Protein AF-A0A7R9MJN0-F1 (afdb_monomer_lite)

Foldseek 3Di:
DFPVPDQAQEGAFPDDCVDPRNPDCVVVVVQVVCVVVVHDDPDDDPFDPQVPSHRPDRDGGYHCPVVVVVVD

Radius of gyration: 13.89 Å; chains: 1; bounding box: 39×24×29 Å

Sequence (72 aa):
MKTNHKFNNGGELRGTVGGEYYQSGPTISFLDAYKSHDINLWGVTVENESTRGTPSKGCNCLNLTGLWNRIL

pLDDT: mean 80.88, std 13.82, range [42.16, 97.88]

Secondary structure (DSSP, 8-state):
-BTTSSSBS--BBSS-TTSTTTT--HHHHHHHHHHTTT---S---S-TTTT---TT--SB--B-HHHHTT--

InterPro domains:
  IPR033453 Glycosyl hydrolase family 30, TIM-barrel domain [PF02055] (1-63)

Structure (mmCIF, N/CA/C/O backbone):
data_AF-A0A7R9MJN0-F1
#
_entry.id   AF-A0A7R9MJN0-F1
#
loop_
_atom_site.group_PDB
_atom_site.id
_atom_site.type_symbol
_atom_site.label_atom_id
_atom_site.label_alt_id
_atom_site.label_comp_id
_atom_site.label_asym_id
_atom_site.label_entity_id
_atom_site.label_seq_id
_atom_site.pdbx_PDB_ins_code
_atom_site.Cartn_x
_atom_site.Cartn_y
_atom_site.Cartn_z
_atom_site.occupancy
_atom_site.B_iso_or_equiv
_atom_site.auth_seq_id
_atom_site.auth_comp_id
_atom_site.auth_asym_id
_atom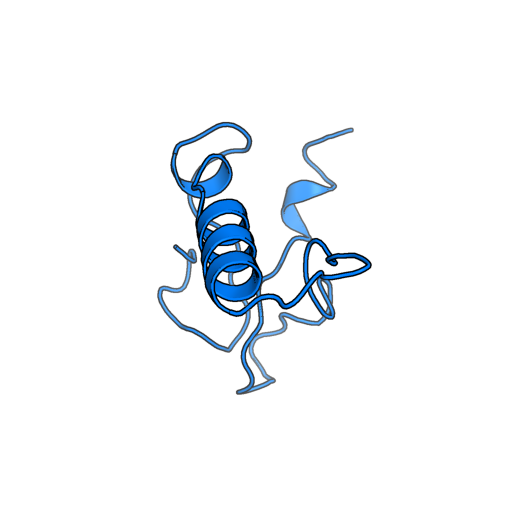_site.auth_atom_id
_atom_site.pdbx_PDB_model_num
ATOM 1 N N . MET A 1 1 ? 0.780 4.580 -9.485 1.00 87.31 1 MET A N 1
ATOM 2 C CA . MET A 1 1 ? 1.902 4.492 -8.518 1.00 87.31 1 MET A CA 1
ATOM 3 C C . MET A 1 1 ? 3.000 3.499 -8.920 1.00 87.31 1 MET A C 1
ATOM 5 O O . MET A 1 1 ? 4.080 3.551 -8.347 1.00 87.31 1 MET A O 1
ATOM 9 N N . LYS A 1 2 ? 2.768 2.610 -9.896 1.00 88.50 2 LYS A N 1
ATOM 10 C CA . LYS A 1 2 ? 3.709 1.540 -10.260 1.00 88.50 2 LYS A CA 1
ATOM 11 C C . LYS A 1 2 ? 4.774 1.977 -11.267 1.00 88.50 2 LYS A C 1
ATOM 13 O O . LYS A 1 2 ? 4.507 2.865 -12.077 1.00 88.50 2 LYS A O 1
ATOM 18 N N . THR A 1 3 ? 5.940 1.330 -11.248 1.00 88.88 3 THR A N 1
ATOM 19 C CA . THR A 1 3 ? 7.067 1.585 -12.170 1.00 88.88 3 THR A CA 1
ATOM 20 C C . THR A 1 3 ? 6.711 1.325 -13.630 1.00 88.88 3 THR A C 1
ATOM 22 O O . THR A 1 3 ? 7.210 2.006 -14.516 1.00 88.88 3 THR A O 1
ATOM 25 N N . ASN A 1 4 ? 5.804 0.382 -13.885 1.00 87.62 4 ASN A N 1
ATOM 26 C CA . ASN A 1 4 ? 5.362 0.014 -15.229 1.00 87.62 4 ASN A CA 1
ATOM 27 C C . ASN A 1 4 ? 4.106 0.762 -15.706 1.00 87.62 4 ASN A C 1
ATOM 29 O O . ASN A 1 4 ? 3.629 0.481 -16.802 1.00 87.62 4 ASN A O 1
ATOM 33 N N . HIS A 1 5 ? 3.546 1.665 -14.891 1.00 89.56 5 HIS A N 1
ATOM 34 C CA . HIS A 1 5 ? 2.338 2.442 -15.207 1.00 89.56 5 HIS A CA 1
ATOM 35 C C . HIS A 1 5 ? 1.110 1.603 -15.624 1.00 89.56 5 HIS A C 1
ATOM 37 O O . HIS A 1 5 ? 0.193 2.122 -16.258 1.00 89.56 5 HIS A O 1
ATOM 43 N N . LYS A 1 6 ? 1.063 0.317 -15.251 1.00 87.44 6 LYS A N 1
ATOM 44 C CA . LYS A 1 6 ? -0.021 -0.619 -15.590 1.00 87.44 6 LYS A CA 1
ATOM 45 C C . LYS A 1 6 ? -0.587 -1.276 -14.334 1.00 87.44 6 LYS A C 1
ATOM 47 O O . LYS A 1 6 ? 0.130 -1.508 -13.362 1.00 87.44 6 LYS A O 1
ATOM 52 N N . PHE A 1 7 ? -1.873 -1.620 -14.359 1.00 85.06 7 PHE A N 1
ATOM 53 C CA . PHE A 1 7 ? -2.516 -2.351 -13.258 1.00 85.06 7 PHE A CA 1
ATOM 54 C C . PHE A 1 7 ? -2.011 -3.797 -13.138 1.00 85.06 7 PHE A C 1
ATOM 56 O O . PHE A 1 7 ? -1.821 -4.295 -12.031 1.00 85.06 7 PHE A O 1
ATOM 63 N N . ASN A 1 8 ? -1.701 -4.432 -14.267 1.00 84.00 8 ASN A N 1
ATOM 64 C CA . ASN A 1 8 ? -1.261 -5.821 -14.363 1.00 84.00 8 ASN A CA 1
ATOM 65 C C . ASN A 1 8 ? 0.225 -5.957 -14.740 1.00 84.00 8 ASN A C 1
ATOM 67 O O . ASN A 1 8 ? 0.961 -4.967 -14.799 1.00 84.00 8 ASN A O 1
ATOM 71 N N . ASN A 1 9 ? 0.646 -7.200 -15.003 1.00 80.12 9 ASN A N 1
ATOM 72 C CA . ASN A 1 9 ? 1.972 -7.559 -15.516 1.00 80.12 9 ASN A CA 1
ATOM 73 C C . ASN A 1 9 ? 3.131 -7.106 -14.610 1.00 80.12 9 ASN A C 1
ATOM 75 O O . ASN A 1 9 ? 4.162 -6.626 -15.084 1.00 80.12 9 ASN A O 1
ATOM 79 N N . GLY A 1 10 ? 2.955 -7.243 -13.296 1.00 78.69 10 GLY A N 1
ATOM 80 C CA . GLY A 1 10 ? 3.977 -6.913 -12.307 1.00 78.69 10 GLY A CA 1
ATOM 81 C C . GLY A 1 10 ? 4.186 -5.417 -12.123 1.00 78.69 10 GLY A C 1
ATOM 82 O O . GLY A 1 10 ? 3.263 -4.630 -12.314 1.00 78.69 10 GLY A O 1
ATOM 83 N N . GLY A 1 11 ? 5.406 -5.027 -11.756 1.00 83.88 11 GLY A N 1
ATOM 84 C CA . GLY A 1 11 ? 5.788 -3.648 -11.445 1.00 83.88 11 GLY A CA 1
ATOM 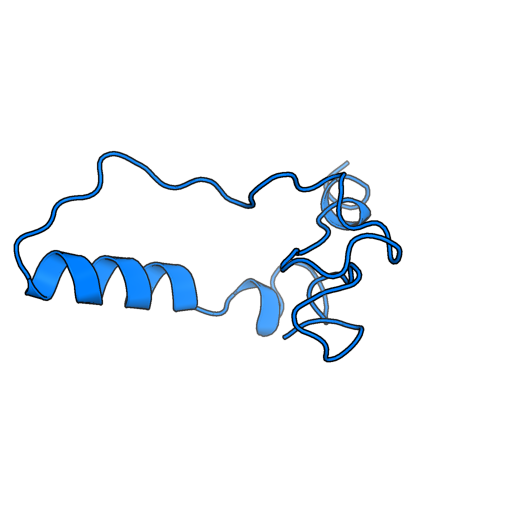85 C C . GLY A 1 11 ? 5.801 -3.377 -9.942 1.00 83.88 11 GLY A C 1
ATOM 86 O O . GLY A 1 11 ? 4.926 -3.837 -9.212 1.00 83.88 11 GLY A O 1
ATOM 87 N N . GLU A 1 12 ? 6.808 -2.632 -9.502 1.00 86.69 12 GLU A N 1
ATOM 88 C CA . GLU A 1 12 ? 7.003 -2.231 -8.107 1.00 86.69 12 GLU A CA 1
ATOM 89 C C . GLU A 1 12 ? 6.410 -0.842 -7.870 1.00 86.69 12 GLU A C 1
ATOM 91 O O . GLU A 1 12 ? 6.080 -0.115 -8.816 1.00 86.69 12 GLU A O 1
ATOM 96 N N . LEU A 1 13 ? 6.289 -0.449 -6.606 1.00 88.62 13 LEU A N 1
ATOM 97 C CA . LEU A 1 13 ? 5.972 0.928 -6.263 1.00 88.62 13 LEU A CA 1
ATOM 98 C C . LEU A 1 13 ? 7.133 1.843 -6.682 1.00 88.62 13 LEU A C 1
ATOM 100 O O . LEU A 1 13 ? 8.302 1.534 -6.448 1.00 88.62 13 LEU A O 1
ATOM 104 N N . ARG A 1 14 ? 6.827 2.978 -7.315 1.00 89.56 14 ARG A N 1
ATOM 105 C CA . ARG A 1 14 ? 7.853 3.962 -7.689 1.00 89.56 14 ARG A CA 1
ATOM 106 C C . ARG A 1 14 ? 8.469 4.622 -6.455 1.00 89.56 14 ARG A C 1
ATOM 108 O O . ARG A 1 14 ? 7.820 4.756 -5.428 1.00 89.56 14 ARG A O 1
ATOM 115 N N . GLY A 1 15 ? 9.689 5.132 -6.606 1.00 86.56 15 GLY A N 1
ATOM 116 C CA . GLY A 1 15 ? 10.389 5.871 -5.554 1.00 86.56 15 GLY A CA 1
ATOM 117 C C . GLY A 1 15 ? 11.132 4.958 -4.582 1.00 86.56 15 GLY A C 1
ATOM 118 O O . GLY A 1 15 ? 11.477 3.827 -4.917 1.00 86.56 15 GLY A O 1
ATOM 119 N N . THR A 1 16 ? 11.397 5.467 -3.384 1.00 85.12 16 THR A N 1
ATOM 120 C CA . THR A 1 16 ? 12.149 4.779 -2.327 1.00 85.12 16 THR A CA 1
ATOM 121 C C . THR A 1 16 ? 11.285 4.584 -1.093 1.00 85.12 16 THR A C 1
ATOM 123 O O . THR A 1 16 ? 10.364 5.365 -0.858 1.00 85.12 16 THR A O 1
ATOM 126 N N . VAL A 1 17 ? 11.603 3.574 -0.280 1.00 83.25 17 VAL A N 1
ATOM 127 C CA . VAL A 1 17 ? 10.960 3.360 1.024 1.00 83.25 17 VAL A CA 1
ATOM 128 C C . VAL A 1 17 ? 11.002 4.663 1.832 1.00 83.25 17 VAL A C 1
ATOM 130 O O . VAL A 1 17 ? 12.041 5.315 1.901 1.00 83.25 17 VAL A O 1
ATOM 133 N N . GLY A 1 18 ? 9.855 5.075 2.376 1.00 82.19 18 GLY A N 1
ATOM 134 C CA . GLY A 1 18 ? 9.698 6.355 3.078 1.00 82.19 18 GLY A CA 1
ATOM 135 C C . GLY A 1 18 ? 9.490 7.582 2.179 1.00 82.19 18 GLY A C 1
ATOM 136 O O . GLY A 1 18 ? 9.270 8.667 2.698 1.00 82.19 18 GLY A O 1
ATOM 137 N N . GLY A 1 19 ? 9.529 7.441 0.852 1.00 83.69 19 GLY A N 1
ATOM 138 C CA . GLY A 1 19 ? 9.163 8.500 -0.091 1.00 83.69 19 GLY A CA 1
ATOM 139 C C . GLY A 1 19 ? 7.654 8.589 -0.340 1.00 83.69 19 GLY A C 1
ATOM 140 O O . GLY A 1 19 ? 6.889 7.720 0.073 1.00 83.69 19 GLY A O 1
ATOM 141 N N . GLU A 1 20 ? 7.237 9.612 -1.090 1.00 88.31 20 GLU A N 1
ATOM 142 C CA . GLU A 1 20 ? 5.830 9.976 -1.348 1.00 88.31 20 GLU A CA 1
ATOM 143 C C . GLU A 1 20 ? 4.924 8.785 -1.705 1.00 88.31 20 GLU A C 1
ATOM 145 O O . GLU A 1 20 ? 3.863 8.604 -1.115 1.00 88.31 20 GLU A O 1
ATOM 150 N N . TYR A 1 21 ? 5.348 7.924 -2.635 1.00 85.69 21 TYR A N 1
ATOM 151 C CA . TYR A 1 21 ? 4.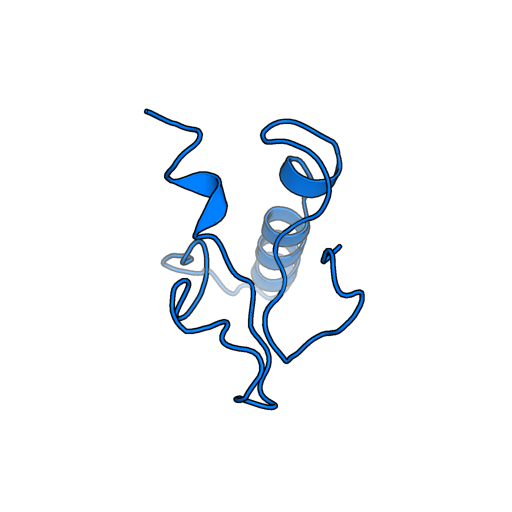534 6.779 -3.048 1.00 85.69 21 TYR A CA 1
ATOM 152 C C . TYR A 1 21 ? 4.373 5.741 -1.928 1.00 85.69 21 TYR A C 1
ATOM 154 O O . TYR A 1 21 ? 3.292 5.174 -1.788 1.00 85.69 21 TYR A O 1
ATOM 162 N N . TYR A 1 22 ? 5.406 5.525 -1.108 1.00 82.94 22 TYR A N 1
ATOM 163 C CA . TYR A 1 22 ? 5.398 4.567 0.005 1.00 82.94 22 TYR A CA 1
ATOM 164 C C . TYR A 1 22 ? 4.671 5.092 1.245 1.00 82.94 22 TYR A C 1
ATOM 166 O O . TYR A 1 22 ? 4.187 4.300 2.045 1.00 82.94 22 TYR A O 1
ATOM 174 N N . GLN A 1 23 ? 4.593 6.413 1.400 1.00 83.19 23 GLN A N 1
ATOM 175 C CA . GLN A 1 23 ? 3.834 7.076 2.461 1.00 83.19 23 GLN A CA 1
ATOM 176 C C . GLN A 1 23 ? 2.408 7.437 2.036 1.00 83.19 23 GLN A C 1
ATOM 178 O O . GLN A 1 23 ? 1.662 8.022 2.821 1.00 83.19 23 GLN A O 1
ATOM 183 N N . SER A 1 24 ? 2.021 7.116 0.798 1.00 70.00 24 SER A N 1
ATOM 184 C CA . SER A 1 24 ? 0.671 7.388 0.325 1.00 70.00 24 SER A CA 1
ATOM 185 C C . SER A 1 24 ? -0.359 6.691 1.226 1.00 70.00 24 SER A C 1
ATOM 187 O O . SER A 1 24 ? -0.130 5.593 1.733 1.00 70.00 24 SER A O 1
ATOM 189 N N . GLY A 1 25 ? -1.501 7.350 1.447 1.00 72.12 25 GLY A N 1
ATOM 190 C CA . GLY A 1 25 ? -2.540 6.905 2.379 1.00 72.12 25 GLY A CA 1
ATOM 191 C C . GLY A 1 25 ? -3.722 6.102 1.808 1.00 72.12 25 GLY A C 1
ATOM 192 O O . GLY A 1 25 ? -4.759 6.108 2.471 1.00 72.12 25 GLY A O 1
ATOM 193 N N . PRO A 1 26 ? -3.670 5.421 0.637 1.00 77.44 26 PRO A N 1
ATOM 194 C CA . PRO A 1 26 ? -4.860 4.772 0.090 1.00 77.44 26 PRO A CA 1
ATOM 195 C C . PRO A 1 26 ? -5.397 3.660 1.001 1.00 77.44 26 PRO A C 1
ATOM 197 O O . PRO A 1 26 ? -6.602 3.434 1.015 1.00 77.44 26 PRO A O 1
ATOM 200 N N . THR A 1 27 ? -4.548 3.019 1.815 1.00 81.69 27 THR A N 1
ATOM 201 C CA . THR A 1 27 ? -5.003 2.066 2.840 1.00 81.69 27 THR A CA 1
ATOM 202 C C . THR A 1 27 ? -5.869 2.753 3.895 1.00 81.69 27 THR A C 1
ATOM 204 O O . THR A 1 27 ? -6.924 2.234 4.230 1.00 81.69 27 THR A O 1
ATOM 207 N N . ILE A 1 28 ? -5.474 3.935 4.381 1.00 86.12 28 ILE A N 1
ATOM 208 C CA . ILE A 1 28 ? -6.246 4.682 5.388 1.00 86.12 28 ILE A CA 1
ATOM 209 C C . ILE A 1 28 ? -7.595 5.100 4.798 1.00 86.12 28 ILE A C 1
ATOM 211 O O . ILE A 1 28 ? -8.632 4.805 5.381 1.00 86.12 28 ILE A O 1
ATOM 215 N N . SER A 1 29 ? -7.599 5.676 3.592 1.00 90.56 29 SER A N 1
ATOM 216 C CA . SER A 1 29 ? -8.843 6.074 2.920 1.00 90.56 29 SER A CA 1
ATOM 217 C C . SER A 1 29 ? -9.777 4.890 2.640 1.00 90.56 29 SER A C 1
ATOM 219 O O . SER A 1 29 ? -10.993 5.038 2.728 1.00 90.56 29 SER A O 1
ATOM 221 N N . PHE A 1 30 ? -9.233 3.710 2.324 1.00 93.19 30 PHE A N 1
ATOM 222 C CA . PHE A 1 30 ? -10.020 2.486 2.158 1.00 93.19 30 PHE A CA 1
ATOM 223 C C . PHE A 1 30 ? -10.688 2.053 3.469 1.00 93.19 30 PHE A C 1
ATOM 225 O O . PHE A 1 30 ? -11.880 1.745 3.477 1.00 93.19 30 PHE A O 1
ATOM 232 N N . LEU A 1 31 ? -9.944 2.066 4.579 1.00 94.12 31 LEU A N 1
ATOM 233 C CA . LEU A 1 31 ? -10.481 1.729 5.898 1.00 94.12 31 LEU A CA 1
ATOM 234 C C . LEU A 1 31 ? -11.568 2.723 6.334 1.00 94.12 31 LEU A C 1
ATOM 236 O O . LEU A 1 31 ? -12.630 2.299 6.789 1.00 94.12 31 LEU A O 1
ATOM 240 N N . ASP A 1 32 ? -11.334 4.023 6.144 1.00 94.69 32 ASP A N 1
ATOM 241 C CA . ASP A 1 32 ? -12.300 5.073 6.488 1.00 94.69 32 ASP A CA 1
ATOM 242 C C . ASP A 1 32 ? -13.594 4.946 5.675 1.00 94.69 32 ASP A C 1
ATOM 244 O O . ASP A 1 32 ? -14.689 5.081 6.226 1.00 94.69 32 ASP A O 1
ATOM 248 N N . ALA A 1 33 ? -13.492 4.617 4.384 1.00 96.56 33 ALA A N 1
ATOM 249 C CA . ALA A 1 33 ? -14.658 4.400 3.533 1.00 96.56 33 ALA A CA 1
ATOM 250 C C . ALA A 1 33 ? -15.518 3.229 4.037 1.00 96.56 33 ALA A C 1
ATOM 252 O O . ALA A 1 33 ? -16.726 3.387 4.200 1.00 96.56 33 ALA A O 1
ATOM 253 N N . TYR A 1 34 ? -14.917 2.078 4.356 1.00 97.12 34 TYR A N 1
ATOM 254 C CA . TYR A 1 34 ? -15.661 0.927 4.894 1.00 97.12 34 TYR A CA 1
ATOM 255 C C . TYR A 1 34 ? -16.279 1.226 6.261 1.00 97.12 34 TYR A C 1
ATOM 257 O O . TYR A 1 34 ? -17.438 0.884 6.507 1.00 97.12 34 TYR A O 1
ATOM 265 N N . LYS A 1 35 ? -15.542 1.940 7.117 1.00 96.81 35 LYS A N 1
ATOM 266 C CA . LYS A 1 35 ? -16.045 2.391 8.414 1.00 96.81 35 LYS A CA 1
ATOM 267 C C . LYS A 1 35 ? -17.249 3.325 8.274 1.00 96.81 35 LYS A C 1
ATOM 269 O O . LYS A 1 35 ? -18.167 3.231 9.080 1.00 96.81 35 LYS A O 1
ATOM 274 N N . SER A 1 36 ? -17.286 4.179 7.246 1.00 97.62 36 SER A N 1
ATOM 275 C CA . SER A 1 36 ? -18.437 5.058 6.970 1.00 97.62 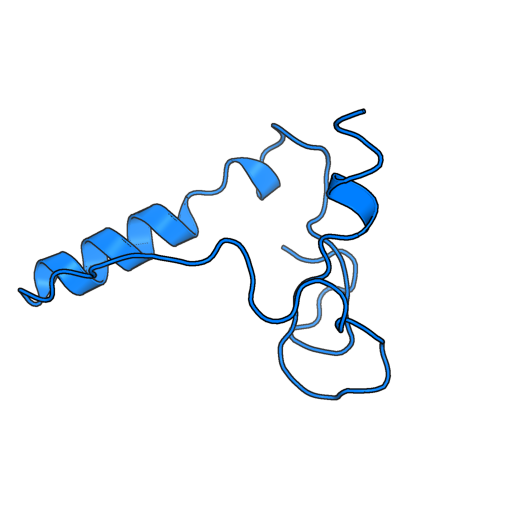36 SER A CA 1
ATOM 276 C C . SER A 1 36 ? -19.721 4.303 6.588 1.00 97.62 36 SER A C 1
ATOM 278 O O . SER A 1 36 ? -20.804 4.881 6.610 1.00 97.62 36 SER A O 1
ATOM 280 N N . HIS A 1 37 ? -19.601 3.007 6.283 1.00 97.88 37 HIS A N 1
ATOM 281 C CA . HIS A 1 37 ? -20.702 2.083 6.018 1.00 97.88 37 HIS A CA 1
ATOM 282 C C . HIS A 1 37 ? -20.917 1.064 7.155 1.00 97.88 37 HIS A C 1
ATOM 284 O O . HIS A 1 37 ? -21.501 0.008 6.920 1.00 97.88 37 HIS A O 1
ATOM 290 N N . ASP A 1 38 ? -20.420 1.346 8.367 1.00 97.31 38 ASP A N 1
ATOM 291 C CA . ASP A 1 38 ? -20.496 0.474 9.552 1.00 97.31 38 ASP A CA 1
ATOM 292 C C . ASP A 1 38 ? -19.839 -0.912 9.376 1.00 97.31 38 ASP A C 1
ATOM 294 O O . ASP A 1 38 ? -20.118 -1.859 10.119 1.00 97.31 38 ASP A O 1
ATOM 298 N N . ILE A 1 39 ? -18.913 -1.048 8.419 1.00 97.62 39 ILE A N 1
ATOM 299 C CA . ILE A 1 39 ? -18.169 -2.290 8.188 1.00 97.62 39 ILE A CA 1
ATOM 300 C C . ILE A 1 39 ? -16.810 -2.211 8.886 1.00 97.62 39 ILE A C 1
ATOM 302 O O . ILE A 1 39 ? -15.919 -1.465 8.480 1.00 97.62 39 ILE A O 1
ATOM 306 N N . ASN A 1 40 ? -16.625 -3.047 9.909 1.00 94.25 40 ASN A N 1
ATOM 307 C CA . ASN A 1 40 ? -15.350 -3.196 10.609 1.00 94.25 40 ASN A CA 1
ATOM 308 C C . ASN A 1 40 ? -14.543 -4.357 10.016 1.00 94.25 40 ASN A C 1
ATOM 310 O O . ASN A 1 40 ? -14.975 -5.510 10.050 1.00 94.25 40 ASN A O 1
ATOM 314 N N . LEU A 1 41 ? -13.355 -4.062 9.489 1.00 95.12 41 LEU A N 1
ATOM 315 C CA . LEU A 1 41 ? -12.455 -5.072 8.934 1.00 95.12 41 LEU A CA 1
ATOM 316 C C . LEU A 1 41 ? -11.596 -5.689 10.045 1.00 95.12 41 LEU A C 1
ATOM 318 O O . LEU A 1 41 ? -10.965 -4.973 10.817 1.00 95.12 41 LEU A O 1
ATOM 322 N N . TRP A 1 42 ? -11.546 -7.023 10.107 1.00 95.38 42 TRP A N 1
ATOM 323 C CA . TRP A 1 42 ? -10.726 -7.759 11.082 1.00 95.38 42 TRP A CA 1
ATOM 324 C C . TRP A 1 42 ? -9.219 -7.574 10.851 1.00 95.38 42 TRP A C 1
ATOM 326 O O . TRP A 1 42 ? -8.440 -7.531 11.801 1.00 95.38 42 TRP A O 1
ATOM 336 N N . GLY A 1 43 ? -8.804 -7.445 9.592 1.00 91.62 43 GLY A N 1
ATOM 337 C CA . GLY A 1 43 ? -7.407 -7.274 9.231 1.00 91.62 43 GLY A CA 1
ATOM 338 C C . GLY A 1 43 ? -7.228 -6.940 7.758 1.00 91.62 43 GLY A C 1
ATOM 339 O O . GLY A 1 43 ? -8.156 -7.053 6.957 1.00 91.62 43 GLY A O 1
ATOM 340 N N . VAL A 1 44 ? -6.010 -6.530 7.415 1.00 91.75 44 VAL A N 1
ATOM 341 C CA . VAL A 1 44 ? -5.578 -6.240 6.047 1.00 91.75 44 VAL A CA 1
ATOM 342 C C . VAL A 1 44 ? -4.235 -6.908 5.789 1.00 91.75 44 VAL A C 1
ATOM 344 O O . VAL A 1 44 ? -3.387 -7.000 6.675 1.00 91.75 44 VAL A O 1
ATOM 347 N N . THR A 1 45 ? -4.030 -7.376 4.565 1.00 90.19 45 THR A N 1
ATOM 348 C CA . THR A 1 45 ? -2.726 -7.860 4.103 1.00 90.19 45 THR A CA 1
ATOM 349 C C . THR A 1 45 ? -1.975 -6.730 3.412 1.00 90.19 45 THR A C 1
ATOM 351 O O . THR A 1 45 ? -2.597 -5.914 2.738 1.00 90.19 45 THR A O 1
ATOM 354 N N . VAL A 1 46 ? -0.644 -6.713 3.516 1.00 86.62 46 VAL A N 1
ATOM 355 C CA . VAL A 1 46 ? 0.192 -5.688 2.861 1.00 86.62 46 VAL A CA 1
ATOM 356 C C . VAL A 1 46 ? 0.109 -5.771 1.332 1.00 86.62 46 VAL A C 1
ATOM 358 O O . VAL A 1 46 ? 0.038 -4.741 0.675 1.00 86.62 46 VAL A O 1
ATOM 361 N N . GLU A 1 47 ? 0.108 -6.979 0.767 1.00 87.00 47 GLU A N 1
ATOM 362 C CA . GLU A 1 47 ? -0.05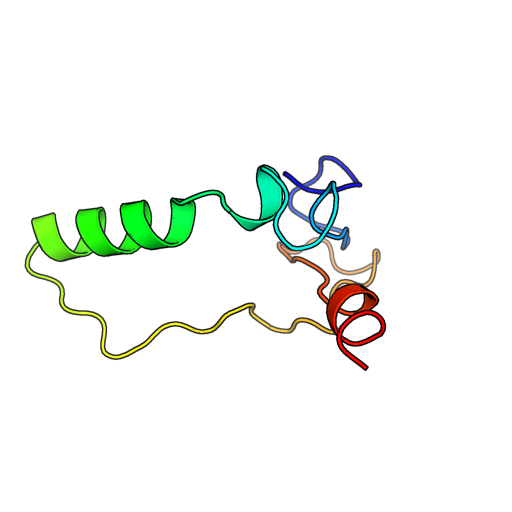1 -7.224 -0.670 1.00 87.00 47 GLU A CA 1
ATOM 363 C C . GLU A 1 47 ? -0.474 -8.678 -0.897 1.00 87.00 47 GLU A C 1
ATOM 365 O O . GLU A 1 47 ? 0.011 -9.589 -0.218 1.00 87.00 47 GLU A O 1
ATOM 370 N N . ASN A 1 48 ? -1.353 -8.905 -1.870 1.00 87.00 48 ASN A N 1
ATOM 371 C CA . ASN A 1 48 ? -1.744 -10.245 -2.293 1.00 87.00 48 ASN A CA 1
ATOM 372 C C . ASN A 1 48 ? -0.698 -10.848 -3.245 1.00 87.00 48 ASN A C 1
ATOM 374 O O . ASN A 1 48 ? -0.334 -10.227 -4.235 1.00 87.00 48 ASN A O 1
ATOM 378 N N . GLU A 1 49 ? -0.277 -12.092 -2.996 1.00 83.88 49 GLU A N 1
ATOM 379 C CA . GLU A 1 49 ? 0.648 -12.840 -3.864 1.00 83.88 49 GLU A CA 1
ATOM 380 C C . GLU A 1 49 ? 1.896 -12.038 -4.303 1.00 83.88 49 GLU A C 1
ATOM 382 O O . GLU A 1 49 ? 2.285 -12.035 -5.472 1.00 83.88 49 GLU A O 1
ATOM 387 N N . SER A 1 50 ? 2.552 -11.374 -3.351 1.00 75.06 50 SER A N 1
ATOM 388 C CA . SER A 1 50 ? 3.617 -10.379 -3.576 1.00 75.06 50 SER A CA 1
ATOM 389 C C . SER A 1 50 ? 4.836 -10.843 -4.392 1.00 75.06 50 SER A C 1
ATOM 391 O O . SER A 1 50 ? 5.591 -10.009 -4.892 1.00 75.06 50 SER A O 1
ATOM 393 N N . THR A 1 51 ? 5.029 -12.155 -4.564 1.00 71.44 51 THR A N 1
ATOM 394 C CA . THR A 1 51 ? 6.094 -12.770 -5.379 1.00 71.44 51 THR A CA 1
ATOM 395 C C . THR A 1 51 ? 5.628 -13.217 -6.771 1.00 71.44 51 THR A C 1
ATOM 397 O O . THR A 1 51 ? 6.453 -13.554 -7.620 1.00 71.44 51 THR A O 1
ATOM 400 N N . ARG A 1 52 ? 4.316 -13.208 -7.048 1.00 62.97 52 ARG A N 1
ATOM 401 C CA . ARG A 1 52 ? 3.709 -13.648 -8.321 1.00 62.97 52 ARG A CA 1
ATOM 402 C C . ARG A 1 52 ? 3.468 -12.517 -9.321 1.00 62.97 52 ARG A C 1
ATOM 404 O O . ARG A 1 52 ? 2.837 -12.746 -10.352 1.00 62.97 52 ARG A O 1
ATOM 411 N N . GLY A 1 53 ? 4.021 -11.326 -9.081 1.00 57.47 53 GLY A N 1
ATOM 412 C CA . GLY A 1 53 ? 4.014 -10.185 -10.005 1.00 57.47 53 GLY A CA 1
ATOM 413 C C . GLY A 1 53 ? 4.861 -10.390 -11.271 1.00 57.47 53 GLY A C 1
ATOM 414 O O . GLY A 1 53 ? 5.546 -9.469 -11.710 1.00 57.47 53 GLY A O 1
ATOM 415 N N . THR A 1 54 ? 4.868 -11.594 -11.846 1.00 56.31 54 THR A N 1
ATOM 416 C CA . THR A 1 54 ? 5.556 -11.903 -13.100 1.00 56.31 54 THR A CA 1
ATOM 417 C C . THR A 1 54 ? 4.767 -11.345 -14.293 1.00 56.31 54 THR A C 1
ATOM 419 O O . THR A 1 54 ? 3.544 -11.513 -14.330 1.00 56.31 54 THR A O 1
ATOM 422 N N . PRO A 1 55 ? 5.431 -10.756 -15.306 1.00 55.16 55 PRO A N 1
ATOM 423 C CA . PRO A 1 55 ? 4.791 -10.083 -16.445 1.00 55.16 55 PRO A CA 1
ATOM 424 C C . PRO A 1 55 ? 3.811 -10.915 -17.289 1.00 55.16 55 PRO A C 1
ATOM 426 O O . PRO A 1 55 ? 3.138 -10.350 -18.140 1.00 55.16 55 PRO A O 1
ATOM 429 N N . SER A 1 56 ? 3.739 -12.236 -17.100 1.00 57.53 56 SER A N 1
ATOM 430 C CA . SER A 1 56 ? 2.907 -13.142 -17.903 1.00 57.53 56 SER A CA 1
ATOM 431 C C . SER A 1 56 ? 1.473 -13.303 -17.400 1.00 57.53 56 SER A C 1
ATOM 433 O O . SER A 1 56 ? 0.640 -13.872 -18.105 1.00 57.53 56 SER A O 1
ATOM 435 N N . LYS A 1 57 ? 1.156 -12.825 -16.192 1.00 61.41 57 LYS A N 1
ATOM 436 C CA . LYS A 1 57 ? -0.192 -12.943 -15.633 1.00 61.41 57 LYS A CA 1
ATOM 437 C C . LYS A 1 57 ? -0.914 -11.621 -15.836 1.00 61.41 57 LYS A C 1
ATOM 439 O O . LYS A 1 57 ? -0.686 -10.671 -15.096 1.00 61.41 57 LYS A O 1
ATOM 444 N N . GLY A 1 58 ? -1.804 -11.562 -16.827 1.00 75.38 58 GLY A N 1
ATOM 445 C CA . GLY A 1 58 ? -2.608 -10.379 -17.172 1.00 75.38 58 GLY A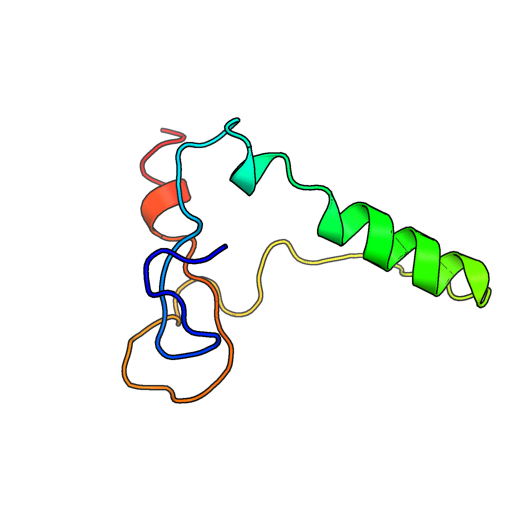 CA 1
ATOM 446 C C . GLY A 1 58 ? -3.547 -9.857 -16.068 1.00 75.38 58 GLY A C 1
ATOM 447 O O . GLY A 1 58 ? -4.364 -8.981 -16.342 1.00 75.38 58 GLY A O 1
ATOM 448 N N . CYS A 1 59 ? -3.421 -10.360 -14.839 1.00 81.25 59 CYS A N 1
ATOM 449 C CA . CYS A 1 59 ? -4.179 -9.996 -13.648 1.00 81.25 59 CYS A CA 1
ATOM 450 C C . CYS A 1 59 ? -3.533 -8.830 -12.874 1.00 81.25 59 CYS A C 1
ATOM 452 O O . CYS A 1 59 ? -2.339 -8.547 -13.015 1.00 81.25 59 CYS A O 1
ATOM 454 N N . ASN A 1 60 ? -4.319 -8.186 -12.007 1.00 86.25 60 ASN A N 1
ATOM 455 C CA . ASN A 1 60 ? -3.840 -7.134 -11.106 1.00 86.25 60 ASN A CA 1
ATOM 456 C C . ASN A 1 60 ? -2.802 -7.684 -10.119 1.00 86.25 60 ASN A C 1
ATOM 458 O O . ASN A 1 60 ? -3.015 -8.739 -9.526 1.00 86.25 60 ASN A O 1
ATOM 462 N N . CYS A 1 61 ? -1.690 -6.971 -9.949 1.00 86.44 61 CYS A N 1
ATOM 463 C CA . CYS A 1 61 ? -0.626 -7.345 -9.012 1.00 86.44 61 CYS A CA 1
ATOM 464 C C . CYS A 1 61 ? 0.292 -6.158 -8.696 1.00 86.44 61 CYS A C 1
ATOM 466 O O . CYS A 1 61 ? 0.428 -5.249 -9.524 1.00 86.44 61 CYS A O 1
ATOM 468 N N . LEU A 1 62 ? 0.968 -6.184 -7.547 1.00 86.38 62 LEU A N 1
ATOM 469 C CA . LEU A 1 62 ? 2.066 -5.285 -7.191 1.00 86.38 62 LEU A CA 1
ATOM 470 C C . LEU A 1 62 ? 3.239 -6.112 -6.639 1.00 86.38 62 LEU A C 1
ATOM 472 O O . LEU A 1 62 ? 3.076 -6.966 -5.775 1.00 86.38 62 LEU A O 1
ATOM 476 N N . ASN A 1 63 ? 4.443 -5.887 -7.166 1.00 84.38 63 ASN A N 1
ATOM 477 C CA . ASN A 1 63 ? 5.624 -6.633 -6.738 1.00 84.38 63 ASN A CA 1
ATOM 478 C C . ASN A 1 63 ? 6.307 -5.933 -5.551 1.00 84.38 63 ASN A C 1
ATOM 480 O O . ASN A 1 63 ? 6.572 -4.731 -5.618 1.00 84.38 63 ASN A O 1
ATOM 484 N N . LEU A 1 64 ? 6.622 -6.693 -4.496 1.00 79.31 64 LEU A N 1
ATOM 485 C CA . LEU A 1 64 ? 7.362 -6.214 -3.317 1.00 79.31 64 LEU A CA 1
ATOM 486 C C . LEU A 1 64 ? 8.768 -6.826 -3.192 1.00 79.31 64 LEU A C 1
ATOM 488 O O . LEU A 1 64 ? 9.436 -6.623 -2.180 1.00 79.31 64 LEU A O 1
ATOM 492 N N . THR A 1 65 ? 9.240 -7.573 -4.195 1.00 67.25 65 THR A N 1
ATOM 493 C CA . THR A 1 65 ? 10.532 -8.285 -4.129 1.00 67.25 65 THR A CA 1
ATOM 494 C C . THR A 1 65 ? 11.710 -7.334 -3.860 1.00 67.25 65 THR A C 1
ATOM 496 O O . THR A 1 65 ? 12.569 -7.647 -3.039 1.00 67.25 65 THR A O 1
ATOM 499 N N . GLY A 1 66 ? 11.726 -6.135 -4.457 1.00 60.09 66 GLY A N 1
ATOM 500 C CA . GLY A 1 66 ? 12.742 -5.111 -4.190 1.00 60.09 66 GLY A CA 1
ATOM 501 C C . GLY A 1 66 ? 12.685 -4.455 -2.802 1.00 60.09 66 GLY A C 1
ATOM 502 O O . GLY A 1 66 ? 13.617 -3.730 -2.453 1.00 60.09 66 GLY A O 1
ATOM 503 N N . LEU A 1 67 ? 11.629 -4.686 -2.012 1.00 59.75 67 LEU A N 1
ATOM 504 C CA . LEU A 1 67 ? 11.469 -4.140 -0.659 1.00 59.75 67 LEU A CA 1
ATOM 505 C C . LEU A 1 67 ? 12.266 -4.947 0.376 1.00 59.75 67 LEU A C 1
ATOM 507 O O . LEU A 1 67 ? 12.928 -4.373 1.235 1.00 59.75 67 LEU A O 1
ATOM 511 N N . TRP A 1 68 ? 12.245 -6.278 0.259 1.00 51.88 68 TRP A N 1
ATOM 512 C CA . TRP A 1 68 ? 12.908 -7.194 1.195 1.00 51.88 68 TRP A CA 1
ATOM 513 C C . TRP A 1 68 ? 14.437 -7.083 1.151 1.00 51.88 68 TRP A C 1
ATOM 515 O O . TRP A 1 68 ? 15.086 -7.168 2.186 1.00 51.88 68 TRP A O 1
ATOM 525 N N . ASN A 1 69 ? 15.005 -6.790 -0.023 1.00 52.44 69 ASN A N 1
ATOM 526 C CA . ASN A 1 69 ? 16.450 -6.606 -0.208 1.00 52.44 69 ASN A CA 1
ATOM 527 C C . ASN A 1 69 ? 16.975 -5.231 0.251 1.00 52.44 69 ASN A C 1
ATOM 529 O O . ASN A 1 69 ? 18.155 -4.951 0.070 1.00 52.44 69 ASN A O 1
ATOM 533 N N . ARG A 1 70 ? 16.112 -4.336 0.753 1.00 52.97 70 ARG A N 1
ATOM 534 C CA . ARG A 1 70 ? 16.486 -2.973 1.192 1.00 52.97 70 ARG A CA 1
ATOM 535 C C . ARG A 1 70 ? 16.284 -2.736 2.689 1.00 52.97 70 ARG A C 1
ATOM 537 O O . ARG A 1 70 ? 16.508 -1.625 3.156 1.00 52.97 70 ARG A O 1
ATOM 544 N N . ILE A 1 71 ? 15.798 -3.748 3.406 1.00 49.25 71 ILE A N 1
ATOM 545 C CA . ILE A 1 71 ? 15.516 -3.706 4.849 1.00 49.25 71 ILE A CA 1
ATOM 546 C C . ILE A 1 71 ? 16.557 -4.529 5.642 1.00 49.25 71 ILE A C 1
ATOM 548 O O . ILE A 1 71 ? 16.642 -4.388 6.859 1.00 49.25 71 ILE A O 1
ATOM 552 N N . LEU A 1 72 ? 17.378 -5.334 4.956 1.00 42.16 72 LEU A N 1
ATOM 553 C CA . LEU A 1 72 ? 18.562 -6.025 5.484 1.00 42.16 72 LEU A CA 1
ATOM 554 C C . LEU A 1 72 ? 19.830 -5.355 4.948 1.00 42.16 72 LEU A C 1
ATOM 556 O O . LEU A 1 72 ? 20.825 -5.321 5.702 1.00 42.16 72 LEU A O 1
#

Organism: NCBI:txid334625